Protein AF-A0AAV2S675-F1 (afdb_monomer)

Structure (mmCIF, N/CA/C/O backbone):
data_AF-A0AAV2S675-F1
#
_entry.id   AF-A0AAV2S675-F1
#
loop_
_atom_site.group_PDB
_atom_site.id
_atom_site.type_symbol
_atom_site.labe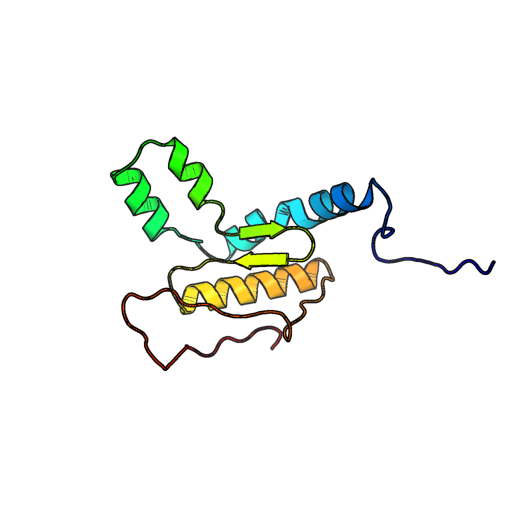l_atom_id
_atom_site.label_alt_id
_atom_site.label_comp_id
_atom_site.label_asym_id
_atom_site.label_entity_id
_atom_site.label_seq_id
_atom_site.pdbx_PDB_ins_code
_atom_site.Cartn_x
_atom_site.Cartn_y
_atom_site.Cartn_z
_atom_site.occupancy
_atom_site.B_iso_or_equiv
_atom_site.auth_seq_id
_atom_site.auth_comp_id
_atom_site.auth_asym_id
_atom_site.auth_atom_id
_atom_site.pdbx_PDB_model_num
ATOM 1 N N . SER A 1 1 ? 19.745 -17.294 -31.652 1.00 57.69 1 SER A N 1
ATOM 2 C CA . SER A 1 1 ? 19.146 -16.638 -30.473 1.00 57.69 1 SER A CA 1
ATOM 3 C C . SER A 1 1 ? 18.783 -15.219 -30.866 1.00 57.69 1 SER A C 1
ATOM 5 O O . SER A 1 1 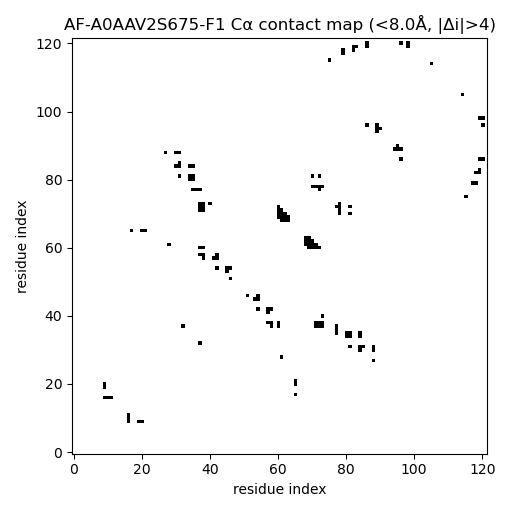? 19.661 -14.478 -31.284 1.00 57.69 1 SER A O 1
ATOM 7 N N . HIS A 1 2 ? 17.502 -14.852 -30.822 1.00 61.41 2 HIS A N 1
ATOM 8 C CA . HIS A 1 2 ? 17.095 -13.470 -31.078 1.00 61.41 2 HIS A CA 1
ATOM 9 C C . HIS A 1 2 ? 17.099 -12.697 -29.762 1.00 61.41 2 HIS A C 1
ATOM 11 O O . HIS A 1 2 ? 16.427 -13.087 -28.809 1.00 61.41 2 HIS A O 1
ATOM 17 N N . SER A 1 3 ? 17.889 -11.630 -29.704 1.00 81.69 3 SER A N 1
ATOM 18 C CA . SER A 1 3 ? 17.786 -10.630 -28.650 1.00 81.69 3 SER A CA 1
ATOM 19 C C . SER A 1 3 ? 16.507 -9.815 -28.848 1.00 81.69 3 SER A C 1
ATOM 21 O O . SER A 1 3 ? 16.110 -9.516 -29.972 1.00 81.69 3 SER A O 1
ATOM 23 N N . PHE A 1 4 ? 15.864 -9.453 -27.744 1.00 83.31 4 PHE A N 1
ATOM 24 C CA . PHE A 1 4 ? 14.785 -8.473 -27.709 1.00 83.31 4 PHE A CA 1
ATOM 25 C C . PHE A 1 4 ? 15.165 -7.378 -26.714 1.00 83.31 4 PHE A C 1
ATOM 27 O O . PHE A 1 4 ? 15.873 -7.637 -25.737 1.00 83.31 4 PHE A O 1
ATOM 34 N N . ASN A 1 5 ? 14.710 -6.153 -26.959 1.00 85.25 5 ASN A N 1
ATOM 35 C CA . ASN A 1 5 ? 14.956 -5.047 -26.042 1.00 85.25 5 ASN A CA 1
ATOM 36 C C . ASN A 1 5 ? 14.003 -5.148 -24.847 1.00 85.25 5 ASN A C 1
ATOM 38 O O . ASN A 1 5 ? 12.788 -5.237 -25.019 1.00 85.25 5 ASN A O 1
ATOM 42 N N . CYS A 1 6 ? 14.563 -5.112 -23.639 1.00 82.25 6 CYS A N 1
ATOM 43 C CA . CYS A 1 6 ? 13.814 -5.015 -22.393 1.00 82.25 6 CYS A CA 1
ATOM 44 C C . CYS A 1 6 ? 14.071 -3.630 -21.793 1.00 82.25 6 CYS A C 1
ATOM 46 O O . CYS A 1 6 ? 15.157 -3.372 -21.281 1.00 82.25 6 CYS A O 1
ATOM 48 N N . ASN A 1 7 ? 13.087 -2.737 -21.904 1.00 85.69 7 ASN A N 1
ATOM 49 C CA . ASN A 1 7 ? 13.213 -1.342 -21.467 1.00 85.69 7 ASN A CA 1
ATOM 50 C C . ASN A 1 7 ? 12.562 -1.080 -20.096 1.00 85.69 7 ASN A C 1
ATOM 52 O O . ASN A 1 7 ? 12.688 0.019 -19.565 1.00 85.69 7 ASN A O 1
ATOM 56 N N . ILE A 1 8 ? 11.817 -2.051 -19.554 1.00 85.19 8 ILE A N 1
ATOM 57 C CA . ILE A 1 8 ? 11.047 -1.925 -18.311 1.00 85.19 8 ILE A CA 1
ATOM 58 C C . ILE A 1 8 ? 11.192 -3.223 -17.517 1.00 85.19 8 ILE A C 1
ATOM 60 O O . ILE A 1 8 ? 10.974 -4.306 -18.058 1.00 85.19 8 ILE A O 1
ATOM 64 N N . GLY A 1 9 ? 11.501 -3.094 -16.228 1.00 85.25 9 GLY A N 1
ATOM 65 C CA . GLY A 1 9 ? 11.636 -4.216 -15.303 1.00 85.25 9 GLY A CA 1
ATOM 66 C C . GLY A 1 9 ? 13.073 -4.707 -15.133 1.00 85.25 9 GLY A C 1
ATOM 67 O O . GLY A 1 9 ? 14.010 -4.242 -15.779 1.00 85.25 9 GLY A O 1
ATOM 68 N N . VAL A 1 10 ? 13.230 -5.657 -14.216 1.00 87.00 10 VAL A N 1
ATOM 69 C CA . VAL A 1 10 ? 14.501 -6.311 -13.881 1.00 87.00 10 VAL A CA 1
ATOM 70 C C . VAL A 1 10 ? 14.483 -7.763 -14.370 1.00 87.00 10 VAL A C 1
ATOM 72 O O . VAL A 1 10 ? 13.418 -8.329 -14.622 1.00 87.00 10 VAL A O 1
ATOM 75 N N . ARG A 1 11 ? 15.652 -8.388 -14.548 1.00 86.19 11 ARG A N 1
ATOM 76 C CA . ARG A 1 11 ? 15.737 -9.763 -15.071 1.00 86.19 11 ARG A CA 1
ATOM 77 C C . ARG A 1 11 ? 15.255 -10.787 -14.041 1.00 86.19 11 ARG A C 1
ATOM 79 O O . ARG A 1 11 ? 15.835 -10.913 -12.966 1.00 86.19 11 ARG A O 1
ATOM 86 N N . GLN A 1 12 ? 14.238 -11.575 -14.375 1.00 83.50 12 GLN A N 1
ATOM 87 C CA . GLN A 1 12 ? 13.805 -12.671 -13.507 1.00 83.50 12 GLN A CA 1
ATOM 88 C C . GLN A 1 12 ? 14.906 -13.740 -13.396 1.00 83.50 12 GLN A C 1
ATOM 90 O O . GLN A 1 12 ? 15.472 -14.155 -14.406 1.00 83.50 12 GLN A O 1
ATOM 95 N N . GLY A 1 13 ? 15.205 -14.178 -12.171 1.00 84.94 13 GLY A N 1
ATOM 96 C CA . GLY A 1 13 ? 16.276 -15.144 -11.891 1.00 84.94 13 GLY A CA 1
ATOM 97 C C . GLY A 1 13 ? 17.674 -14.533 -11.757 1.00 84.94 13 GLY A C 1
ATOM 98 O O . GLY A 1 13 ? 18.624 -15.265 -11.503 1.00 84.94 13 GLY A O 1
ATOM 99 N N . ASP A 1 14 ? 17.810 -13.212 -11.901 1.00 87.94 14 ASP A N 1
ATOM 100 C CA . ASP A 1 14 ? 19.047 -12.498 -11.582 1.00 87.94 14 ASP A CA 1
ATOM 101 C C . ASP A 1 14 ? 19.115 -12.209 -10.073 1.00 87.94 14 ASP A C 1
ATOM 103 O O . ASP A 1 14 ? 18.145 -11.735 -9.475 1.00 87.94 14 ASP A O 1
ATOM 107 N N . ASN A 1 15 ? 20.271 -12.469 -9.462 1.00 90.38 15 ASN A N 1
ATOM 108 C CA . ASN A 1 15 ? 20.511 -12.270 -8.032 1.00 90.38 15 ASN A CA 1
ATOM 109 C C . ASN A 1 15 ? 20.401 -10.796 -7.605 1.00 90.38 15 ASN A C 1
ATOM 111 O O . ASN A 1 15 ? 20.157 -10.521 -6.432 1.00 90.38 15 ASN A O 1
ATOM 115 N N . LEU A 1 16 ? 20.569 -9.846 -8.533 1.00 89.81 16 LEU A N 1
ATOM 116 C CA . LEU A 1 16 ? 20.448 -8.413 -8.239 1.00 89.81 16 LEU A CA 1
ATOM 117 C C . LEU A 1 16 ? 19.010 -7.893 -8.314 1.00 89.81 16 LEU A C 1
ATOM 119 O O . LEU A 1 16 ? 18.699 -6.864 -7.713 1.00 89.81 16 LEU A O 1
ATOM 123 N N . SER A 1 17 ? 18.123 -8.593 -9.018 1.00 89.69 17 SER A N 1
ATOM 124 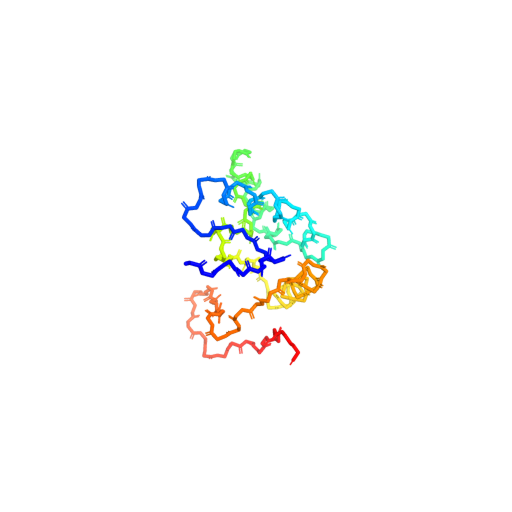C CA . SER A 1 17 ? 16.744 -8.148 -9.235 1.00 89.69 17 SER A CA 1
ATOM 125 C C . SER A 1 17 ? 15.952 -7.907 -7.945 1.00 89.69 17 SER A C 1
ATOM 127 O O . SER A 1 17 ? 15.290 -6.871 -7.873 1.00 89.69 17 SER A O 1
ATOM 129 N N . PRO A 1 18 ? 16.038 -8.765 -6.904 1.00 87.56 18 PRO A N 1
ATOM 130 C CA . PRO A 1 18 ? 15.374 -8.501 -5.629 1.00 87.56 18 PRO A CA 1
ATOM 131 C C . PRO A 1 18 ? 15.857 -7.208 -4.964 1.00 87.56 18 PRO A C 1
ATOM 133 O O . PRO A 1 18 ? 15.044 -6.423 -4.491 1.00 87.56 18 PRO A O 1
ATOM 136 N N . LEU A 1 19 ? 17.170 -6.947 -4.974 1.00 89.25 19 LEU A N 1
ATOM 137 C CA . LEU A 1 19 ? 17.738 -5.736 -4.378 1.00 89.25 19 LEU A CA 1
ATOM 138 C C . LEU A 1 19 ? 17.277 -4.477 -5.121 1.00 89.25 19 LEU A C 1
ATOM 140 O O . LEU A 1 19 ? 16.872 -3.504 -4.490 1.00 89.25 19 LEU A O 1
ATOM 144 N N . LEU A 1 20 ? 17.316 -4.501 -6.456 1.00 89.69 20 LEU A N 1
ATOM 145 C CA . LEU A 1 20 ? 16.869 -3.379 -7.284 1.00 89.69 20 LEU A CA 1
ATOM 146 C C . LEU A 1 20 ? 15.383 -3.080 -7.080 1.00 89.69 20 LEU A C 1
ATOM 148 O O . LEU A 1 20 ? 15.003 -1.915 -6.994 1.00 89.69 20 LEU A O 1
ATOM 152 N N . PHE A 1 21 ? 14.555 -4.118 -6.960 1.00 87.19 21 PHE A N 1
ATOM 153 C CA . PHE A 1 21 ? 13.139 -3.956 -6.652 1.00 87.19 21 PHE A CA 1
ATOM 154 C C . PHE A 1 21 ? 12.925 -3.347 -5.258 1.00 87.19 21 PHE A C 1
ATOM 156 O O . PHE A 1 21 ? 12.169 -2.388 -5.129 1.00 87.19 21 PHE A O 1
ATOM 163 N N . SER A 1 22 ? 13.648 -3.820 -4.236 1.00 88.31 22 SER A N 1
ATOM 164 C CA . SER A 1 22 ? 13.587 -3.244 -2.886 1.00 88.31 22 SER A CA 1
ATOM 165 C C . SER A 1 22 ? 13.996 -1.770 -2.854 1.00 88.31 22 SER A C 1
ATOM 167 O O . SER A 1 22 ? 13.353 -0.974 -2.178 1.00 88.31 22 SER A O 1
ATOM 169 N N . LEU A 1 23 ? 15.036 -1.385 -3.603 1.00 89.62 23 LEU A N 1
ATOM 170 C CA . LEU A 1 23 ? 15.448 0.018 -3.725 1.00 89.62 23 LEU A CA 1
ATOM 171 C C . LEU A 1 23 ? 14.387 0.869 -4.429 1.00 89.62 23 LEU A C 1
ATOM 173 O O . LEU A 1 23 ? 14.163 2.009 -4.031 1.00 89.62 23 LEU A O 1
ATOM 177 N N . PHE A 1 24 ? 13.732 0.313 -5.450 1.00 90.00 24 PHE A N 1
ATOM 178 C CA . PHE A 1 24 ? 12.687 0.996 -6.207 1.00 90.00 24 PHE A CA 1
ATOM 179 C C . PHE A 1 24 ? 11.461 1.334 -5.348 1.00 90.00 24 PHE A C 1
ATOM 181 O O . PHE A 1 24 ? 10.911 2.416 -5.497 1.00 90.00 24 PHE A O 1
ATOM 188 N N . ILE A 1 25 ? 11.057 0.443 -4.436 1.00 89.44 25 ILE A N 1
ATOM 189 C CA . ILE A 1 25 ? 9.881 0.638 -3.565 1.00 89.44 25 ILE A CA 1
ATOM 190 C C . ILE A 1 25 ? 10.213 1.251 -2.194 1.00 89.44 25 ILE A C 1
ATOM 192 O O . ILE A 1 25 ? 9.338 1.357 -1.336 1.00 89.44 25 ILE A O 1
ATOM 196 N N . ASN A 1 26 ? 11.473 1.612 -1.934 1.00 88.69 26 ASN A N 1
ATOM 197 C CA . ASN A 1 26 ? 11.948 1.973 -0.591 1.00 88.69 26 ASN A CA 1
ATOM 198 C C . ASN A 1 26 ? 11.252 3.217 0.002 1.00 88.69 26 ASN A C 1
ATOM 200 O O . ASN A 1 26 ? 11.172 3.377 1.218 1.00 88.69 26 ASN A O 1
ATOM 204 N N . ASP A 1 27 ? 10.724 4.103 -0.840 1.00 90.69 27 ASP A N 1
ATOM 205 C CA . ASP A 1 27 ? 9.998 5.302 -0.417 1.00 90.69 27 ASP A CA 1
ATOM 206 C C . ASP A 1 27 ? 8.487 5.072 -0.224 1.00 90.69 27 ASP A C 1
ATOM 208 O O . ASP A 1 27 ? 7.783 5.969 0.244 1.00 90.69 27 ASP A O 1
ATOM 212 N N . PHE A 1 28 ? 7.981 3.874 -0.536 1.00 89.38 28 PHE A N 1
ATOM 213 C CA . PHE A 1 28 ? 6.555 3.557 -0.538 1.00 89.38 28 PHE A CA 1
ATOM 214 C C . PHE A 1 28 ? 5.878 3.810 0.812 1.00 89.38 28 PHE A C 1
ATOM 216 O O . PHE A 1 28 ? 4.845 4.480 0.870 1.00 89.38 28 PHE A O 1
ATOM 223 N N . LYS A 1 29 ? 6.485 3.343 1.915 1.00 87.19 29 LYS A N 1
ATOM 224 C CA . LYS A 1 29 ? 5.965 3.578 3.277 1.00 87.19 29 LYS A CA 1
ATOM 225 C C . LYS A 1 29 ? 5.814 5.077 3.543 1.00 87.19 29 LYS A C 1
ATOM 227 O O . LYS A 1 29 ? 4.744 5.529 3.941 1.00 87.19 29 LYS A O 1
ATOM 232 N N . SER A 1 30 ? 6.871 5.846 3.288 1.00 88.50 30 SER A N 1
ATOM 233 C CA . SER A 1 30 ? 6.896 7.295 3.512 1.00 88.50 30 SER A CA 1
ATOM 234 C C . SER A 1 30 ? 5.890 8.031 2.630 1.00 88.50 30 SER A C 1
ATOM 236 O O . SER A 1 30 ? 5.254 8.980 3.083 1.00 88.50 30 SER A O 1
ATOM 238 N N . PHE A 1 31 ? 5.703 7.586 1.384 1.00 91.31 31 PHE A N 1
ATOM 239 C CA . PHE A 1 31 ? 4.697 8.150 0.493 1.00 91.31 31 PHE A CA 1
ATOM 240 C C . PHE A 1 31 ? 3.289 7.985 1.066 1.00 91.31 31 PHE A C 1
ATOM 242 O O . PHE A 1 31 ? 2.538 8.961 1.137 1.00 91.31 31 PHE A O 1
ATOM 249 N N . LEU A 1 32 ? 2.939 6.774 1.507 1.00 89.88 32 LEU A N 1
ATOM 250 C CA . LEU A 1 32 ? 1.612 6.528 2.052 1.00 89.88 32 LEU A CA 1
ATOM 251 C C . LEU A 1 32 ? 1.392 7.233 3.401 1.00 89.88 32 LEU A C 1
ATOM 253 O O . LEU A 1 32 ? 0.305 7.762 3.629 1.00 89.88 32 LEU A O 1
ATOM 257 N N . ALA A 1 33 ? 2.420 7.319 4.253 1.00 87.19 33 ALA A N 1
ATOM 258 C CA . ALA A 1 33 ? 2.361 8.010 5.547 1.00 87.19 33 ALA A CA 1
ATOM 259 C C . ALA A 1 33 ? 1.922 9.484 5.436 1.00 87.19 33 ALA A C 1
ATOM 261 O O . ALA A 1 33 ? 1.335 10.039 6.361 1.00 87.19 33 ALA A O 1
ATOM 262 N N . ASN A 1 34 ? 2.163 10.122 4.285 1.00 87.88 34 ASN A N 1
ATOM 263 C CA . ASN A 1 34 ? 1.724 11.495 4.017 1.00 87.88 34 ASN A CA 1
ATOM 264 C C . ASN A 1 34 ? 0.223 11.619 3.704 1.00 87.88 34 ASN A C 1
ATOM 266 O O . ASN A 1 34 ? -0.298 12.732 3.612 1.00 87.88 34 ASN A O 1
ATOM 270 N N . LYS A 1 35 ? -0.468 10.502 3.466 1.00 87.44 35 LYS A N 1
ATOM 271 C CA . LYS A 1 35 ? -1.861 10.459 2.999 1.00 87.44 35 LYS A CA 1
ATOM 272 C C . LYS A 1 35 ? -2.799 9.773 3.985 1.00 87.44 35 LYS A C 1
ATOM 274 O O . LYS A 1 35 ? -3.971 10.135 4.038 1.00 87.44 35 LYS A O 1
ATOM 279 N N . TYR A 1 36 ? -2.298 8.822 4.771 1.00 85.62 36 TYR A N 1
ATOM 280 C CA . TYR A 1 36 ? -3.079 8.131 5.790 1.00 85.62 36 TYR A CA 1
ATOM 281 C C . TYR A 1 36 ? -2.244 7.857 7.046 1.00 85.62 36 TYR A C 1
ATOM 283 O O . TYR A 1 36 ? -1.021 7.755 6.990 1.00 85.62 36 TYR A O 1
ATOM 291 N N . LYS A 1 37 ? -2.919 7.762 8.195 1.00 81.12 37 LYS A N 1
ATOM 292 C CA . 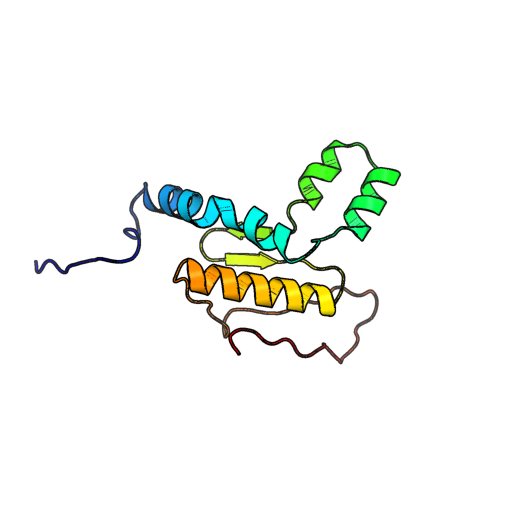LYS A 1 37 ? -2.278 7.746 9.520 1.00 81.12 37 LYS A CA 1
ATOM 293 C C . LYS A 1 37 ? -1.829 6.362 9.999 1.00 81.12 37 LYS A C 1
ATOM 295 O O . LYS A 1 37 ? -1.246 6.262 11.075 1.00 81.12 37 LYS A O 1
ATOM 300 N N . GLY A 1 38 ? -2.055 5.308 9.216 1.00 84.06 38 GLY A N 1
ATOM 301 C CA . GLY A 1 38 ? -1.700 3.950 9.616 1.00 84.06 38 GLY A CA 1
ATOM 302 C C . GLY A 1 38 ? -2.579 3.426 10.748 1.00 84.06 38 GLY A C 1
ATOM 303 O O . GLY A 1 38 ? -3.802 3.514 10.691 1.00 84.06 38 GLY A O 1
ATOM 304 N N . LEU A 1 39 ? -1.925 2.857 11.761 1.00 85.50 39 LEU A N 1
ATOM 305 C CA . LEU A 1 39 ? -2.542 2.241 12.937 1.00 85.50 39 LEU A CA 1
ATOM 306 C C . LEU A 1 39 ? -2.364 3.132 14.174 1.00 85.50 39 LEU A C 1
ATOM 308 O O . LEU A 1 39 ? -1.739 2.727 15.158 1.00 85.50 39 LEU A O 1
ATOM 312 N N . SER A 1 40 ? -2.794 4.392 14.090 1.00 82.38 40 SER A N 1
ATOM 313 C CA . SER A 1 40 ? -2.487 5.397 15.113 1.00 82.38 40 SER A CA 1
ATOM 314 C C . SER A 1 40 ? -3.119 5.102 16.475 1.00 82.38 40 SER A C 1
ATOM 316 O O . SER A 1 40 ? -2.469 5.335 17.501 1.00 82.38 40 SER A O 1
ATOM 318 N N . ASP A 1 41 ? -4.337 4.561 16.510 1.00 83.12 41 ASP A N 1
ATOM 319 C CA . ASP A 1 41 ? -5.027 4.240 17.760 1.00 83.12 41 ASP A CA 1
ATOM 320 C C . ASP A 1 41 ? -4.364 3.039 18.445 1.00 83.12 41 ASP A C 1
ATOM 322 O O . ASP A 1 41 ? -4.054 3.094 19.637 1.00 83.12 41 ASP A O 1
ATOM 326 N N . ILE A 1 42 ? -4.060 1.978 17.693 1.00 81.06 42 ILE A N 1
ATOM 327 C CA . ILE A 1 42 ? -3.335 0.796 18.176 1.00 81.06 42 ILE A CA 1
ATOM 328 C C . ILE A 1 42 ? -1.933 1.186 18.639 1.00 81.06 42 ILE A C 1
ATOM 330 O O . ILE A 1 42 ? -1.513 0.751 19.711 1.00 81.06 42 ILE A O 1
ATOM 334 N N . THR A 1 43 ? -1.233 2.034 17.878 1.00 78.69 43 THR A N 1
ATOM 335 C CA . THR A 1 43 ? 0.079 2.564 18.280 1.00 78.69 43 THR A CA 1
ATOM 336 C C . THR A 1 43 ? -0.039 3.244 19.635 1.00 78.69 43 THR A C 1
ATOM 338 O O . THR A 1 43 ? 0.660 2.868 20.572 1.00 78.69 43 THR A O 1
ATOM 341 N N . SER A 1 44 ? -0.986 4.173 19.779 1.00 80.12 44 SER A N 1
ATOM 342 C CA . SER A 1 44 ? -1.213 4.923 21.019 1.00 80.12 44 SER A CA 1
ATOM 343 C C . SER A 1 44 ? -1.570 4.017 22.203 1.00 80.12 44 SER A C 1
ATOM 345 O O . SER A 1 44 ? -1.083 4.224 23.314 1.00 80.12 44 SER A O 1
ATOM 347 N N . LEU A 1 45 ? -2.391 2.985 21.984 1.00 80.31 45 LEU A N 1
ATOM 348 C CA . LEU A 1 45 ? -2.733 2.002 23.013 1.00 80.31 45 LEU A CA 1
ATOM 349 C C . LEU A 1 45 ? -1.515 1.192 23.459 1.00 80.31 45 LEU A C 1
ATOM 351 O O . LEU A 1 45 ? -1.360 0.952 24.656 1.00 80.31 45 LEU A O 1
ATOM 355 N N . LEU A 1 46 ? -0.653 0.782 22.530 1.00 78.12 46 LEU A N 1
ATOM 356 C CA . LEU A 1 46 ? 0.530 -0.009 22.857 1.00 78.12 46 LEU A CA 1
ATOM 357 C C . LEU A 1 46 ? 1.595 0.830 23.573 1.00 78.12 46 LEU A C 1
ATOM 359 O O . LEU A 1 46 ? 2.122 0.353 24.575 1.00 78.12 46 LEU A O 1
ATOM 363 N N . ARG A 1 47 ? 1.795 2.101 23.187 1.00 76.12 47 ARG A N 1
ATOM 364 C CA . ARG A 1 47 ? 2.672 3.046 23.916 1.00 76.12 47 ARG A CA 1
ATOM 365 C C . ARG A 1 47 ? 2.334 3.165 25.399 1.00 76.12 47 ARG A C 1
ATOM 367 O O . ARG A 1 47 ? 3.215 3.301 26.237 1.00 76.12 47 ARG A O 1
ATOM 374 N N . ASN A 1 48 ? 1.044 3.129 25.721 1.00 76.00 48 ASN A N 1
ATOM 375 C CA . ASN A 1 48 ? 0.574 3.289 27.094 1.00 76.00 48 ASN A CA 1
ATOM 376 C C . ASN A 1 48 ? 0.677 2.001 27.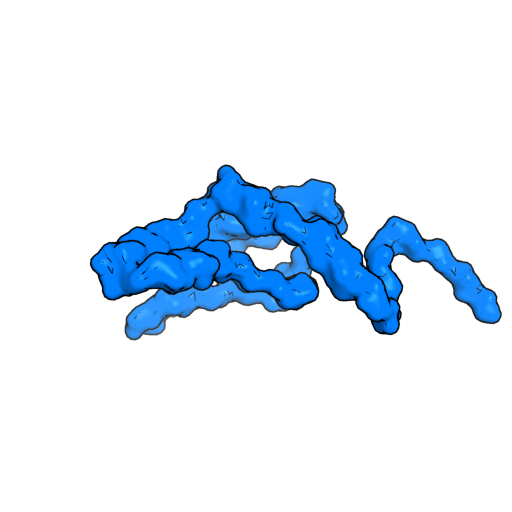932 1.00 76.00 48 ASN A C 1
ATOM 378 O O . ASN A 1 48 ? 0.519 2.075 29.147 1.00 76.00 48 ASN A O 1
ATOM 382 N N . ASN A 1 49 ? 0.878 0.8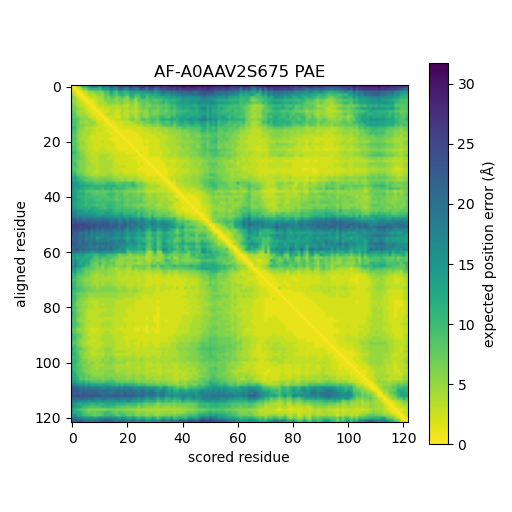32 27.309 1.00 73.12 49 ASN A N 1
ATOM 383 C CA . ASN A 1 49 ? 0.761 -0.471 27.978 1.00 73.12 49 ASN A CA 1
ATOM 384 C C . ASN A 1 49 ? 1.989 -1.389 27.822 1.00 73.12 49 ASN A C 1
ATOM 386 O O . ASN A 1 49 ? 2.048 -2.409 28.506 1.00 73.12 49 ASN A O 1
ATOM 390 N N . PHE A 1 50 ? 2.943 -1.070 26.941 1.00 70.25 50 PHE A N 1
ATOM 391 C CA . PHE A 1 50 ? 4.096 -1.918 26.622 1.00 70.25 50 PHE A CA 1
ATOM 392 C C . PHE A 1 50 ? 5.381 -1.100 26.439 1.00 70.25 50 PHE A C 1
ATOM 394 O O . PHE A 1 50 ? 5.332 0.093 26.146 1.00 70.25 50 PHE A O 1
ATOM 401 N N . ASP A 1 51 ? 6.531 -1.760 26.592 1.00 67.50 51 ASP A N 1
ATOM 402 C CA . ASP A 1 51 ? 7.850 -1.157 26.386 1.00 67.50 51 ASP A CA 1
ATOM 403 C C . ASP A 1 51 ? 8.070 -0.730 24.920 1.00 67.50 51 ASP A C 1
ATOM 405 O O . ASP A 1 51 ? 7.568 -1.357 23.982 1.00 67.50 51 ASP A O 1
ATOM 409 N N . MET A 1 52 ? 8.870 0.330 24.729 1.00 64.81 52 MET A N 1
ATOM 410 C CA . MET A 1 52 ? 9.105 1.031 23.451 1.00 64.81 52 MET A CA 1
ATOM 411 C C . MET A 1 52 ? 9.470 0.138 22.253 1.00 64.81 52 MET A C 1
ATOM 413 O O . MET A 1 52 ? 9.264 0.543 21.111 1.00 64.81 52 MET A O 1
ATOM 417 N N . GLU A 1 53 ? 10.010 -1.063 22.472 1.00 63.50 53 GLU A N 1
ATOM 418 C CA . GLU A 1 53 ? 10.422 -1.966 21.390 1.00 63.50 53 GLU A CA 1
ATOM 419 C C . GLU A 1 53 ? 9.244 -2.343 20.473 1.00 63.50 53 GLU A C 1
ATOM 421 O O . GLU A 1 53 ? 9.410 -2.438 19.255 1.00 63.50 53 GLU A O 1
ATOM 426 N N . LEU A 1 54 ? 8.028 -2.448 21.028 1.00 63.25 54 LEU A N 1
ATOM 427 C CA . LEU A 1 54 ? 6.826 -2.804 20.272 1.00 63.25 54 LEU A CA 1
ATOM 428 C C . LEU A 1 54 ? 6.368 -1.695 19.309 1.00 63.25 54 LEU A C 1
ATOM 430 O O . LEU A 1 54 ? 5.749 -1.995 18.290 1.00 63.25 54 LEU A O 1
ATOM 434 N N . GLU A 1 55 ? 6.703 -0.429 19.582 1.00 59.47 55 GLU A N 1
ATOM 435 C CA . GLU A 1 55 ? 6.313 0.705 18.732 1.00 59.47 55 GLU A CA 1
ATOM 436 C C . GLU A 1 55 ? 6.856 0.568 17.306 1.00 59.47 55 GLU A C 1
ATOM 438 O O . GLU A 1 55 ? 6.138 0.814 16.336 1.00 59.47 55 GLU A O 1
ATOM 443 N N . SER A 1 56 ? 8.101 0.101 17.180 1.00 60.56 56 SER A N 1
ATOM 444 C CA . SER A 1 56 ? 8.768 -0.079 15.888 1.00 60.56 56 SER A CA 1
ATOM 445 C C . SER A 1 56 ? 8.069 -1.110 14.988 1.00 60.56 56 SER A C 1
ATOM 447 O O . SER A 1 56 ? 8.068 -0.964 13.764 1.00 60.56 56 SER A O 1
ATOM 449 N N . TYR A 1 57 ? 7.398 -2.105 15.581 1.00 60.38 57 TYR A N 1
ATOM 450 C CA . TYR A 1 57 ? 6.655 -3.141 14.859 1.00 60.38 57 TYR A CA 1
ATOM 451 C C . TYR A 1 57 ? 5.255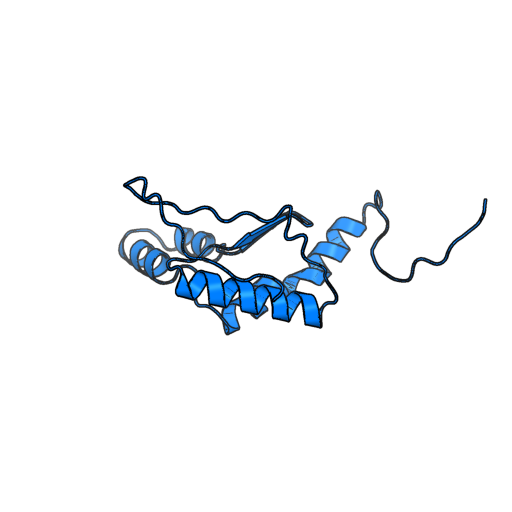 -2.694 14.407 1.00 60.38 57 TYR A C 1
ATOM 453 O O . TYR A 1 57 ? 4.690 -3.313 13.510 1.00 60.38 57 TYR A O 1
ATOM 461 N N . ILE A 1 58 ? 4.672 -1.635 14.982 1.00 59.94 58 ILE A N 1
ATOM 462 C CA . ILE A 1 58 ? 3.329 -1.146 14.597 1.00 59.94 58 ILE A CA 1
ATOM 463 C C . ILE A 1 58 ? 3.413 -0.162 13.428 1.00 59.94 58 ILE A C 1
ATOM 465 O O . ILE A 1 58 ? 2.497 -0.073 12.610 1.00 59.94 58 ILE A O 1
ATOM 469 N N . GLU A 1 59 ? 4.555 0.510 13.270 1.00 57.62 59 GLU A N 1
ATOM 470 C CA . GLU A 1 59 ? 4.840 1.269 12.053 1.00 57.62 59 GLU A CA 1
ATOM 471 C C . GLU A 1 59 ? 4.897 0.388 10.783 1.00 57.62 59 GLU A C 1
ATOM 473 O O . GLU A 1 59 ? 4.934 0.919 9.669 1.00 57.62 59 GLU A O 1
ATOM 478 N N . LEU A 1 60 ? 4.882 -0.945 10.925 1.00 62.06 60 LEU A N 1
ATOM 479 C CA . LEU A 1 60 ? 4.744 -1.940 9.853 1.00 62.06 60 LEU A CA 1
ATOM 480 C C . LEU A 1 60 ? 3.276 -2.126 9.407 1.00 62.06 60 LEU A C 1
ATOM 482 O O . LEU A 1 60 ? 2.814 -3.233 9.138 1.00 62.06 60 LEU A O 1
ATOM 486 N N . TYR A 1 61 ? 2.512 -1.044 9.272 1.00 66.31 61 TYR A N 1
ATOM 487 C CA . TYR A 1 61 ? 1.181 -1.118 8.653 1.00 66.31 61 TYR A CA 1
ATOM 488 C C . TYR A 1 61 ? 1.247 -1.398 7.137 1.00 66.31 61 TYR A C 1
ATOM 490 O O . TYR A 1 61 ? 0.220 -1.644 6.502 1.00 66.31 61 TYR A O 1
ATOM 498 N N . VAL A 1 62 ? 2.457 -1.354 6.565 1.00 67.94 62 VAL A N 1
ATOM 499 C CA . VAL A 1 62 ? 2.783 -1.837 5.226 1.00 67.94 62 VAL A CA 1
ATOM 500 C C . VAL A 1 62 ? 3.751 -3.012 5.342 1.00 67.94 62 VAL A C 1
ATOM 502 O O . VAL A 1 62 ? 4.875 -2.835 5.811 1.00 67.94 62 VAL A O 1
ATOM 505 N N . LEU A 1 63 ? 3.348 -4.188 4.861 1.00 71.94 63 LEU A N 1
ATOM 506 C CA . LEU A 1 63 ? 4.251 -5.329 4.682 1.00 71.94 63 LEU A CA 1
ATOM 507 C C . LEU A 1 63 ? 4.550 -5.482 3.195 1.00 71.94 63 LEU A C 1
ATOM 509 O O . LEU A 1 63 ? 3.621 -5.674 2.413 1.00 71.94 63 LEU A O 1
ATOM 513 N N . LEU A 1 64 ? 5.826 -5.397 2.819 1.00 76.06 64 LEU A N 1
ATOM 514 C CA . LEU A 1 64 ? 6.292 -5.560 1.443 1.00 76.06 64 LEU A CA 1
ATOM 515 C C . LEU A 1 64 ? 7.020 -6.894 1.316 1.00 76.06 64 LEU A C 1
ATOM 517 O O . LEU A 1 64 ? 8.058 -7.099 1.945 1.00 76.06 64 LEU A O 1
ATOM 521 N N . PHE A 1 65 ? 6.490 -7.790 0.491 1.00 77.00 65 PHE A N 1
ATOM 522 C CA . PHE A 1 65 ? 7.156 -9.024 0.106 1.00 77.00 65 PHE A CA 1
ATOM 523 C C . PHE A 1 65 ? 7.139 -9.151 -1.415 1.00 77.00 65 PHE A C 1
ATOM 525 O O . PHE A 1 65 ? 6.191 -9.669 -1.996 1.00 77.00 65 PHE A O 1
ATOM 532 N N . ALA A 1 66 ? 8.199 -8.659 -2.063 1.00 78.62 66 ALA A N 1
ATOM 533 C CA . ALA A 1 66 ? 8.232 -8.520 -3.518 1.00 78.62 66 ALA A CA 1
ATOM 534 C C . ALA A 1 66 ? 6.963 -7.796 -4.031 1.00 78.62 66 ALA A C 1
ATOM 536 O O . ALA A 1 66 ? 6.667 -6.689 -3.582 1.00 78.62 66 ALA A O 1
ATOM 537 N N . ASP A 1 67 ? 6.218 -8.395 -4.958 1.00 79.94 67 ASP A N 1
ATOM 538 C CA . ASP A 1 67 ? 4.974 -7.844 -5.499 1.00 79.94 67 ASP A CA 1
ATOM 539 C C . ASP A 1 67 ? 3.767 -7.954 -4.551 1.00 79.94 67 ASP A C 1
ATOM 541 O O . ASP A 1 67 ? 2.773 -7.252 -4.755 1.00 79.94 67 ASP A O 1
ATOM 545 N N . ASP A 1 68 ? 3.851 -8.762 -3.491 1.00 86.50 68 ASP A N 1
ATOM 546 C CA . ASP A 1 68 ? 2.803 -8.866 -2.481 1.00 86.50 68 ASP A CA 1
ATOM 547 C C . ASP A 1 68 ? 2.929 -7.739 -1.448 1.00 86.50 68 ASP A C 1
ATOM 549 O O . ASP A 1 68 ? 3.967 -7.532 -0.817 1.00 86.50 68 ASP A O 1
ATOM 553 N N . THR A 1 69 ? 1.839 -6.994 -1.260 1.00 88.12 69 THR A N 1
ATOM 554 C CA . THR A 1 69 ? 1.767 -5.875 -0.313 1.00 88.12 69 THR A CA 1
ATOM 555 C C . THR A 1 69 ? 0.538 -6.001 0.578 1.00 88.12 69 THR A C 1
ATOM 557 O O . THR A 1 69 ? -0.579 -6.172 0.086 1.00 88.12 69 THR A O 1
ATOM 560 N N . VAL A 1 70 ? 0.727 -5.866 1.892 1.00 90.00 70 VAL A N 1
ATOM 561 C CA . VAL A 1 70 ? -0.366 -5.765 2.873 1.00 90.00 70 VAL A CA 1
ATOM 562 C C . VAL A 1 70 ? -0.443 -4.335 3.385 1.00 90.00 70 VAL A C 1
ATOM 564 O O . VAL A 1 70 ? 0.574 -3.788 3.797 1.00 90.00 70 VAL A O 1
ATOM 567 N N . ILE A 1 71 ? -1.644 -3.754 3.377 1.00 90.38 71 ILE A N 1
ATOM 568 C CA . ILE A 1 71 ? -1.945 -2.419 3.910 1.00 90.38 71 ILE A CA 1
ATOM 569 C C . ILE A 1 71 ? -2.990 -2.572 5.015 1.00 90.38 71 ILE A C 1
ATOM 571 O O . ILE A 1 71 ? -4.045 -3.172 4.792 1.00 90.38 71 ILE A O 1
ATOM 575 N N . LEU A 1 72 ? -2.697 -2.041 6.201 1.00 91.25 72 LEU A N 1
ATOM 576 C CA . LEU A 1 72 ? -3.573 -2.098 7.371 1.00 91.25 72 LEU A CA 1
ATOM 577 C C . LEU A 1 72 ? -4.148 -0.714 7.694 1.00 91.25 72 LEU A C 1
ATOM 579 O O . LEU A 1 72 ? -3.454 0.292 7.597 1.00 91.25 72 LEU A O 1
ATOM 583 N N . ALA A 1 73 ? -5.413 -0.678 8.109 1.00 90.56 73 ALA A N 1
ATOM 584 C CA . ALA A 1 73 ? -6.108 0.533 8.536 1.00 90.56 73 ALA A CA 1
ATOM 585 C C . ALA A 1 73 ? -7.133 0.203 9.631 1.00 90.56 73 ALA A C 1
ATOM 587 O O . ALA A 1 73 ? -7.665 -0.911 9.679 1.00 90.56 73 ALA A O 1
ATOM 588 N N . GLU A 1 74 ? -7.419 1.173 10.498 1.00 89.50 74 GLU A N 1
ATOM 589 C CA . GLU A 1 74 ? -8.289 0.993 11.672 1.00 89.50 74 GLU A CA 1
ATOM 590 C C . GLU A 1 74 ? -9.767 1.211 11.334 1.00 89.50 74 GLU A C 1
ATOM 592 O O . GLU A 1 74 ? -10.662 0.667 11.987 1.00 89.50 74 GLU A O 1
ATOM 597 N N . SER A 1 75 ? -10.035 1.946 10.255 1.00 89.56 75 SER A N 1
ATOM 598 C CA . SER A 1 75 ? -11.379 2.240 9.773 1.00 89.56 75 SER A CA 1
ATOM 599 C C . SER A 1 75 ? -11.526 2.040 8.263 1.00 89.56 75 SER A C 1
ATOM 601 O O . SER A 1 75 ? -10.563 2.039 7.499 1.00 89.56 75 SER A O 1
ATOM 603 N N . ALA A 1 76 ? -12.774 1.898 7.807 1.00 91.31 76 ALA A N 1
ATOM 604 C CA . ALA A 1 76 ? -13.082 1.826 6.379 1.00 91.31 76 ALA A CA 1
ATOM 605 C C . ALA A 1 76 ? -12.677 3.110 5.634 1.00 91.31 76 ALA A C 1
ATOM 607 O O . ALA A 1 76 ? -12.172 3.050 4.519 1.00 91.31 76 ALA A O 1
ATOM 608 N N . ASN A 1 77 ? -12.855 4.271 6.266 1.00 92.00 77 ASN A N 1
ATOM 609 C CA . ASN A 1 77 ? -12.488 5.550 5.665 1.00 92.00 77 ASN A CA 1
ATOM 610 C C . ASN A 1 77 ? -10.971 5.650 5.467 1.00 92.00 77 ASN A C 1
ATOM 612 O O . ASN A 1 77 ? -10.514 6.055 4.403 1.00 92.00 77 ASN A O 1
ATOM 616 N N . GLU A 1 78 ? -10.187 5.232 6.460 1.00 91.88 78 GLU A N 1
ATOM 617 C CA . GLU A 1 78 ? -8.727 5.213 6.344 1.00 91.88 78 GLU A CA 1
ATOM 618 C C . GLU A 1 78 ? -8.232 4.173 5.351 1.00 91.88 78 GLU A C 1
ATOM 620 O O . GLU A 1 78 ? -7.278 4.448 4.630 1.00 91.88 78 GLU A O 1
ATOM 625 N N . LEU A 1 79 ? -8.892 3.012 5.260 1.00 93.31 79 LEU A N 1
ATOM 626 C CA . LEU A 1 79 ? -8.550 2.032 4.237 1.00 93.31 79 LEU A CA 1
ATOM 627 C C . LEU A 1 79 ? -8.758 2.616 2.836 1.00 93.31 79 LEU A C 1
ATOM 629 O O . LEU A 1 79 ? -7.889 2.443 1.990 1.00 93.31 79 LEU A O 1
ATOM 633 N N . GLN A 1 80 ? -9.851 3.346 2.589 1.00 94.88 80 GLN A N 1
ATOM 634 C CA . GLN A 1 80 ? -10.049 4.003 1.294 1.00 94.88 80 GLN A CA 1
ATOM 635 C C . GLN A 1 80 ? -8.954 5.046 1.016 1.00 94.88 80 GLN A C 1
ATOM 637 O O . GLN A 1 80 ? -8.373 5.020 -0.062 1.00 94.88 80 GLN A O 1
ATOM 642 N N . LEU A 1 81 ? -8.584 5.878 2.000 1.00 93.50 81 LEU A N 1
ATOM 643 C CA . LEU A 1 81 ? -7.462 6.820 1.856 1.00 93.50 81 LEU A CA 1
ATOM 644 C C . LEU A 1 81 ? -6.136 6.110 1.539 1.00 93.50 81 LEU A C 1
ATOM 646 O O . LEU A 1 81 ? -5.349 6.595 0.726 1.00 93.50 81 LEU A O 1
ATOM 650 N N . ALA A 1 82 ? -5.885 4.959 2.164 1.00 92.94 82 ALA A N 1
ATOM 651 C CA . ALA A 1 82 ? -4.694 4.162 1.905 1.00 92.94 82 ALA A CA 1
ATOM 652 C C . ALA A 1 82 ? -4.705 3.547 0.492 1.00 92.94 82 ALA A C 1
ATOM 654 O O . ALA A 1 82 ? -3.662 3.510 -0.162 1.00 92.94 82 ALA A O 1
ATOM 655 N N . LEU A 1 83 ? -5.870 3.112 -0.008 1.00 94.00 83 LEU A N 1
ATOM 656 C CA . LEU A 1 83 ? -6.038 2.622 -1.383 1.00 94.00 83 LEU A CA 1
ATOM 657 C C . LEU A 1 83 ? -5.857 3.739 -2.421 1.00 94.00 83 LEU A C 1
ATOM 659 O O . LEU A 1 83 ? -5.196 3.518 -3.437 1.00 94.00 83 LEU A O 1
ATOM 663 N N . ASP A 1 84 ? -6.374 4.938 -2.154 1.00 94.25 84 ASP A N 1
ATOM 664 C CA . ASP A 1 84 ? -6.194 6.107 -3.022 1.00 94.25 84 ASP A CA 1
ATOM 665 C C . ASP A 1 84 ? -4.706 6.501 -3.092 1.00 94.25 84 ASP A C 1
ATOM 667 O O . ASP A 1 84 ? -4.153 6.745 -4.166 1.00 94.25 84 ASP A O 1
ATOM 671 N N . ALA A 1 85 ? -4.014 6.476 -1.949 1.00 93.06 85 ALA A N 1
ATOM 672 C CA . ALA A 1 85 ? -2.578 6.729 -1.876 1.00 93.06 85 ALA A CA 1
ATOM 673 C C . ALA A 1 85 ? -1.750 5.647 -2.597 1.00 93.06 85 ALA A C 1
ATOM 675 O O . ALA A 1 85 ? -0.792 5.974 -3.300 1.00 93.06 85 ALA A O 1
ATOM 676 N N . LEU A 1 86 ? -2.133 4.370 -2.475 1.00 92.69 86 LEU A N 1
ATOM 677 C CA . LEU A 1 86 ? -1.538 3.267 -3.235 1.00 92.69 86 LEU A CA 1
ATOM 678 C C . LEU A 1 86 ? -1.696 3.500 -4.744 1.00 92.69 86 LEU A C 1
ATOM 680 O O . LEU A 1 86 ? -0.733 3.351 -5.497 1.00 92.69 86 LEU A O 1
ATOM 684 N N . GLN A 1 87 ? -2.889 3.896 -5.189 1.00 93.25 87 GLN A N 1
ATOM 685 C CA . GLN A 1 87 ? -3.155 4.184 -6.595 1.00 93.25 87 GLN A CA 1
ATOM 686 C C . GLN A 1 87 ? -2.291 5.344 -7.106 1.00 93.25 87 GLN A C 1
ATOM 688 O O . GLN A 1 87 ? -1.682 5.239 -8.176 1.00 93.25 87 GLN A O 1
ATOM 693 N N . ASP A 1 88 ? -2.206 6.434 -6.342 1.00 93.94 88 ASP A N 1
ATOM 694 C CA . ASP A 1 88 ? -1.362 7.582 -6.665 1.00 93.94 88 ASP A CA 1
ATOM 695 C C . ASP A 1 88 ? 0.113 7.180 -6.788 1.00 93.94 88 ASP A C 1
ATOM 697 O O . ASP A 1 88 ? 0.764 7.543 -7.774 1.00 93.94 88 ASP A O 1
ATOM 701 N N . TYR A 1 89 ? 0.623 6.386 -5.840 1.00 93.25 89 TYR A N 1
ATOM 702 C CA . TYR A 1 89 ? 1.990 5.871 -5.874 1.00 93.25 89 TYR A CA 1
ATOM 703 C C . TYR A 1 89 ? 2.230 5.031 -7.129 1.00 93.25 89 TYR A C 1
ATOM 705 O O . TYR A 1 89 ? 3.147 5.308 -7.903 1.00 93.25 89 TYR A O 1
ATOM 713 N N . CYS A 1 90 ? 1.363 4.050 -7.395 1.00 92.44 90 CYS A N 1
ATOM 714 C CA . CYS A 1 90 ? 1.484 3.201 -8.573 1.00 92.44 90 CYS A CA 1
ATOM 715 C C . CYS A 1 90 ? 1.426 4.010 -9.877 1.00 92.44 90 CYS A C 1
ATOM 717 O O . CYS A 1 90 ? 2.171 3.721 -10.813 1.00 92.44 90 CYS A O 1
ATOM 719 N N . ARG A 1 91 ? 0.613 5.072 -9.944 1.00 93.38 91 ARG A N 1
ATOM 720 C CA . ARG A 1 91 ? 0.542 5.964 -11.112 1.00 93.38 91 ARG A CA 1
ATOM 721 C C . ARG A 1 91 ? 1.837 6.749 -11.338 1.00 93.38 91 ARG A C 1
ATOM 723 O O . ARG A 1 91 ? 2.247 6.908 -12.495 1.00 93.38 91 ARG A O 1
ATOM 730 N N . ILE A 1 92 ? 2.456 7.250 -10.267 1.00 93.81 92 ILE A N 1
ATOM 731 C CA . ILE A 1 92 ? 3.728 7.990 -10.314 1.00 93.81 92 ILE A CA 1
ATOM 732 C C . ILE A 1 92 ? 4.854 7.054 -10.758 1.00 93.81 92 ILE A C 1
ATOM 734 O O . ILE A 1 92 ? 5.550 7.344 -11.730 1.00 93.81 92 ILE A O 1
ATOM 738 N N . TRP A 1 93 ? 4.949 5.892 -10.114 1.00 91.50 93 TRP A N 1
ATOM 739 C CA . TRP A 1 93 ? 6.009 4.906 -10.325 1.00 91.50 93 TRP A CA 1
ATOM 740 C C . TRP A 1 93 ? 5.741 3.930 -11.480 1.00 91.50 93 TRP A C 1
ATOM 742 O O . TRP A 1 93 ? 6.525 3.019 -11.720 1.00 91.50 93 TRP A O 1
ATOM 752 N N . LYS A 1 94 ? 4.652 4.129 -12.236 1.00 92.31 94 LYS A N 1
ATOM 753 C CA . LYS A 1 94 ? 4.247 3.293 -13.385 1.00 92.31 94 LYS A CA 1
ATOM 754 C C . LYS A 1 94 ? 4.085 1.805 -13.043 1.00 92.31 94 LYS A C 1
ATOM 756 O O . LYS A 1 94 ? 4.301 0.938 -13.888 1.00 92.31 94 LYS A O 1
ATOM 761 N N . LEU A 1 95 ? 3.652 1.519 -11.820 1.00 90.81 95 LEU A N 1
ATOM 762 C CA . LEU A 1 95 ? 3.275 0.185 -11.367 1.00 90.81 95 LEU A CA 1
ATOM 763 C C . LEU A 1 95 ? 1.812 -0.103 -11.716 1.00 90.81 95 LEU A C 1
ATOM 765 O O . LEU A 1 95 ? 0.969 0.795 -11.745 1.00 90.81 95 LEU A O 1
ATOM 769 N N . LYS A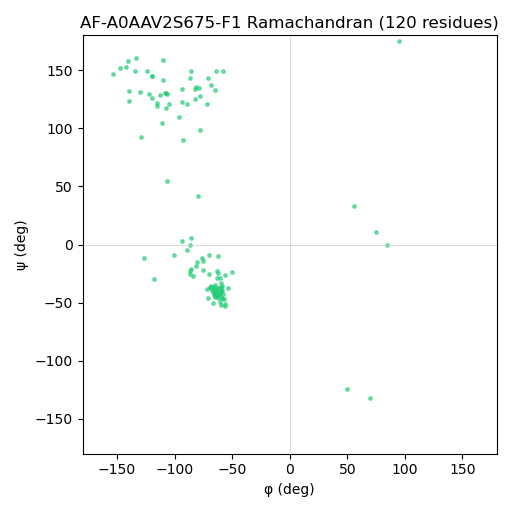 1 96 ? 1.496 -1.378 -11.955 1.00 91.00 96 LYS A N 1
ATOM 770 C CA . LYS A 1 96 ? 0.132 -1.839 -12.227 1.00 91.00 96 LYS A CA 1
ATOM 771 C C . LYS A 1 96 ? -0.338 -2.761 -11.110 1.00 91.00 96 LYS A C 1
ATOM 773 O O . LYS A 1 96 ? 0.255 -3.811 -10.888 1.00 91.00 96 LYS A O 1
ATOM 778 N N . ILE A 1 97 ? -1.441 -2.392 -10.467 1.00 90.62 97 ILE A N 1
ATOM 779 C CA . ILE A 1 97 ? -2.074 -3.201 -9.423 1.00 90.62 97 ILE A CA 1
ATOM 780 C C . ILE A 1 97 ? -2.932 -4.293 -10.070 1.00 90.62 97 ILE A C 1
ATOM 782 O O . ILE A 1 97 ? -3.687 -4.026 -11.010 1.00 90.62 97 ILE A O 1
ATOM 786 N N . ASN A 1 98 ? -2.842 -5.520 -9.555 1.00 91.31 98 ASN A N 1
ATOM 787 C CA . ASN A 1 98 ? -3.699 -6.630 -9.960 1.00 91.31 98 ASN A CA 1
ATOM 788 C C . ASN A 1 98 ? -4.935 -6.721 -9.048 1.00 91.31 98 ASN A C 1
ATOM 790 O O . ASN A 1 98 ? -4.920 -7.425 -8.041 1.00 91.31 98 ASN A O 1
ATOM 794 N N . VAL A 1 99 ? -6.007 -6.022 -9.430 1.00 90.94 99 VAL A N 1
ATOM 795 C CA . VAL A 1 99 ? -7.257 -5.939 -8.649 1.00 90.94 99 VAL A CA 1
ATOM 796 C C . VAL A 1 99 ? -7.884 -7.315 -8.408 1.00 90.94 99 VAL A C 1
ATOM 798 O O . VAL A 1 99 ? -8.399 -7.569 -7.322 1.00 90.94 99 VAL A O 1
ATOM 801 N N . ASP A 1 100 ? -7.788 -8.234 -9.372 1.00 91.38 100 ASP A N 1
ATOM 802 C CA . ASP A 1 100 ? -8.375 -9.575 -9.255 1.00 91.38 100 ASP A CA 1
ATOM 803 C C . ASP A 1 100 ? -7.720 -10.398 -8.138 1.00 91.38 100 ASP A C 1
ATOM 805 O O . ASP A 1 100 ? -8.389 -11.188 -7.455 1.00 91.38 100 ASP A O 1
ATOM 809 N N . LYS A 1 101 ? -6.411 -10.198 -7.936 1.00 90.50 101 LYS A N 1
ATOM 810 C CA . LYS A 1 101 ? -5.633 -10.840 -6.871 1.00 90.50 101 LYS A CA 1
ATOM 811 C C . LYS A 1 101 ? -5.725 -10.101 -5.536 1.00 90.50 101 LYS A C 1
ATOM 813 O O . LYS A 1 101 ? -5.618 -10.748 -4.498 1.00 90.50 101 LYS A O 1
ATOM 818 N N . SER A 1 102 ? -5.968 -8.793 -5.536 1.00 92.31 102 SER A N 1
ATOM 819 C CA . SER A 1 102 ? -6.142 -8.009 -4.311 1.00 92.31 102 SER A CA 1
ATOM 820 C C . SER A 1 102 ? -7.437 -8.384 -3.578 1.00 92.31 102 SER A C 1
ATOM 822 O O . SER A 1 102 ? -8.495 -8.569 -4.185 1.00 92.31 102 SER A O 1
ATOM 824 N N . LYS A 1 103 ? -7.366 -8.514 -2.247 1.00 91.44 103 LYS A N 1
ATOM 825 C CA . LYS A 1 103 ? -8.507 -8.868 -1.386 1.00 91.44 103 LYS A CA 1
ATOM 826 C C . LYS A 1 103 ? -8.557 -7.974 -0.155 1.00 91.44 103 LYS A C 1
ATOM 828 O O . LYS A 1 103 ? -7.526 -7.552 0.353 1.00 91.44 103 LYS A O 1
ATOM 833 N N . ILE A 1 104 ? -9.772 -7.740 0.340 1.00 91.94 104 ILE A N 1
ATOM 834 C CA . ILE A 1 104 ? -10.026 -6.979 1.566 1.00 91.94 104 ILE A CA 1
ATOM 835 C C . ILE A 1 104 ? -10.435 -7.946 2.668 1.00 91.94 104 ILE A C 1
ATOM 837 O O . ILE A 1 104 ? -11.337 -8.768 2.490 1.00 91.94 104 ILE A O 1
ATOM 841 N N . ILE A 1 105 ? -9.775 -7.829 3.818 1.00 90.88 105 ILE A N 1
ATOM 842 C CA . ILE A 1 105 ? -10.018 -8.653 5.000 1.00 90.88 105 ILE A CA 1
ATOM 843 C C . ILE A 1 105 ? -10.367 -7.718 6.156 1.00 90.88 105 ILE A C 1
ATOM 845 O O . ILE A 1 105 ? -9.649 -6.760 6.423 1.00 90.88 105 ILE A O 1
ATOM 849 N N . ARG A 1 106 ? -11.472 -7.998 6.857 1.00 88.81 106 ARG A N 1
ATOM 850 C CA . ARG A 1 106 ? -11.877 -7.255 8.058 1.00 88.81 106 ARG A CA 1
ATOM 851 C C . ARG A 1 106 ? -11.776 -8.142 9.290 1.00 88.81 106 ARG A C 1
ATOM 853 O O . ARG A 1 106 ? -12.401 -9.202 9.340 1.00 88.81 106 ARG A O 1
ATOM 860 N N . PHE A 1 107 ? -11.096 -7.641 10.314 1.00 88.06 107 PHE A N 1
ATOM 861 C CA . PHE A 1 107 ? -11.036 -8.260 11.633 1.00 88.06 107 PHE A CA 1
ATOM 862 C C . PHE A 1 107 ? -12.114 -7.663 12.548 1.00 88.06 107 PHE A C 1
ATOM 864 O O . PHE A 1 107 ? -12.174 -6.453 12.748 1.00 88.06 107 PHE A O 1
ATOM 871 N N . SER A 1 108 ? -13.007 -8.497 13.091 1.00 85.75 108 SER A N 1
ATOM 872 C CA . SER A 1 108 ? -14.050 -8.061 14.030 1.00 85.75 108 SER A CA 1
ATOM 873 C C . SER A 1 108 ? -14.485 -9.194 14.962 1.00 85.75 108 SER A C 1
ATOM 875 O O . SER A 1 108 ? -14.556 -10.349 14.550 1.00 85.75 108 SER A O 1
ATOM 877 N N . LYS A 1 109 ? -14.851 -8.870 16.215 1.00 84.88 109 LYS A N 1
ATOM 878 C CA . LYS A 1 109 ? -15.320 -9.865 17.210 1.00 84.88 109 LYS A CA 1
ATOM 879 C C . LYS A 1 109 ? -16.580 -10.621 16.771 1.00 84.88 109 LYS A C 1
ATOM 881 O O . LYS A 1 109 ? -16.810 -11.745 17.203 1.00 84.88 109 LYS A O 1
ATOM 886 N N . ARG A 1 110 ? -17.427 -9.996 15.947 1.00 84.94 110 ARG A N 1
ATOM 887 C CA . ARG A 1 110 ? -18.645 -10.599 15.387 1.00 84.94 110 ARG A CA 1
ATOM 888 C C . ARG A 1 110 ? -18.569 -10.615 13.870 1.00 84.94 110 ARG A C 1
ATOM 890 O O . ARG A 1 110 ? -18.063 -9.674 13.259 1.00 84.94 110 ARG A O 1
ATOM 897 N N . ARG A 1 111 ? -19.124 -11.665 13.266 1.00 76.25 111 ARG A N 1
ATOM 898 C CA . ARG A 1 111 ? -19.212 -11.817 11.813 1.00 76.25 111 ARG A CA 1
ATOM 899 C C . ARG A 1 111 ? -20.359 -10.950 11.291 1.00 76.25 111 ARG A C 1
ATOM 901 O O . ARG A 1 111 ? -21.521 -11.333 11.382 1.00 76.25 111 ARG A O 1
ATOM 908 N N . THR A 1 112 ? -20.052 -9.764 10.779 1.00 74.12 112 THR A N 1
ATOM 909 C CA . THR A 1 112 ? -21.036 -8.905 10.106 1.00 74.12 112 THR A CA 1
ATOM 910 C C . THR A 1 112 ? -20.997 -9.170 8.602 1.00 74.12 112 THR A C 1
ATOM 912 O O . THR A 1 112 ? -19.925 -9.273 8.012 1.00 74.12 112 THR A O 1
ATOM 915 N N . LYS A 1 113 ? -22.160 -9.331 7.963 1.00 70.31 113 LYS A N 1
ATOM 916 C CA . LYS A 1 113 ? -22.231 -9.708 6.538 1.00 70.31 113 LYS A CA 1
ATOM 917 C C . LYS A 1 113 ? -21.887 -8.562 5.582 1.00 70.31 113 LYS A C 1
ATOM 919 O O . LYS A 1 113 ? -21.473 -8.822 4.462 1.00 70.31 113 LYS A O 1
ATOM 924 N N . ASN A 1 114 ? -22.010 -7.317 6.037 1.00 79.69 114 ASN A N 1
ATOM 925 C CA . ASN A 1 114 ? -21.842 -6.146 5.184 1.00 79.69 114 ASN A CA 1
ATOM 926 C C . ASN A 1 114 ? -20.411 -5.625 5.314 1.00 79.69 114 ASN A C 1
ATOM 928 O O . ASN A 1 114 ? -20.028 -5.129 6.380 1.00 79.69 114 ASN A O 1
ATOM 932 N N . LEU A 1 115 ? -19.615 -5.782 4.259 1.00 79.81 115 LEU A N 1
ATOM 933 C CA . LEU A 1 115 ? -18.369 -5.040 4.090 1.00 79.81 115 LEU A CA 1
ATOM 934 C C . LEU A 1 115 ? -18.697 -3.699 3.410 1.00 79.81 115 LEU A C 1
ATOM 936 O O . LEU A 1 115 ? -19.579 -3.675 2.552 1.00 79.81 115 LEU A O 1
ATOM 940 N N . PRO A 1 116 ? -18.021 -2.599 3.774 1.00 85.81 116 PRO A N 1
ATOM 941 C CA . PRO A 1 116 ? -18.046 -1.386 2.967 1.00 85.81 116 PRO A CA 1
ATOM 942 C C . PRO A 1 116 ? -17.549 -1.688 1.551 1.00 85.81 116 PRO A C 1
ATOM 944 O O . PRO A 1 116 ? -16.711 -2.572 1.361 1.00 85.81 116 PRO A O 1
ATOM 947 N N . ASN A 1 117 ? -18.062 -0.949 0.572 1.00 88.44 117 ASN A N 1
ATOM 948 C CA . ASN A 1 117 ? -17.515 -0.986 -0.776 1.00 88.44 117 ASN A CA 1
ATOM 949 C C . ASN A 1 117 ? -16.258 -0.124 -0.813 1.00 88.44 117 ASN A C 1
ATOM 951 O O . ASN A 1 117 ? -16.266 0.997 -0.309 1.00 88.44 117 ASN A O 1
ATOM 955 N N . PHE A 1 118 ? -15.210 -0.657 -1.425 1.00 91.56 118 PHE A N 1
ATOM 956 C CA . PHE A 1 118 ? -13.945 0.034 -1.620 1.00 91.56 118 PHE A CA 1
ATOM 957 C C . PHE A 1 118 ? -13.663 0.134 -3.107 1.00 91.56 118 PHE A C 1
ATOM 959 O O . PHE A 1 118 ? -13.989 -0.783 -3.866 1.00 91.56 118 PHE A O 1
ATOM 966 N N . ILE A 1 119 ? -13.057 1.242 -3.506 1.00 90.38 119 ILE A N 1
ATOM 967 C CA . ILE A 1 119 ? -12.706 1.515 -4.895 1.00 90.38 119 ILE A CA 1
ATOM 968 C C . ILE A 1 119 ? -11.193 1.399 -5.023 1.00 90.38 119 ILE A C 1
ATOM 970 O O . ILE A 1 119 ? -10.445 1.973 -4.234 1.00 90.38 119 ILE A O 1
ATOM 974 N N . LEU A 1 120 ? -10.750 0.639 -6.020 1.00 86.31 120 LEU A N 1
ATOM 975 C CA . LEU A 1 120 ? -9.349 0.475 -6.377 1.00 86.31 120 LEU A CA 1
ATOM 976 C C . LEU A 1 120 ? -9.267 0.476 -7.902 1.00 86.31 120 LEU A C 1
ATOM 978 O O . LEU A 1 120 ? -9.910 -0.350 -8.541 1.00 86.31 120 LEU A O 1
ATOM 982 N N . ASN A 1 121 ? -8.465 1.380 -8.464 1.00 76.00 121 ASN A N 1
ATOM 983 C CA . ASN A 1 121 ? -8.345 1.638 -9.90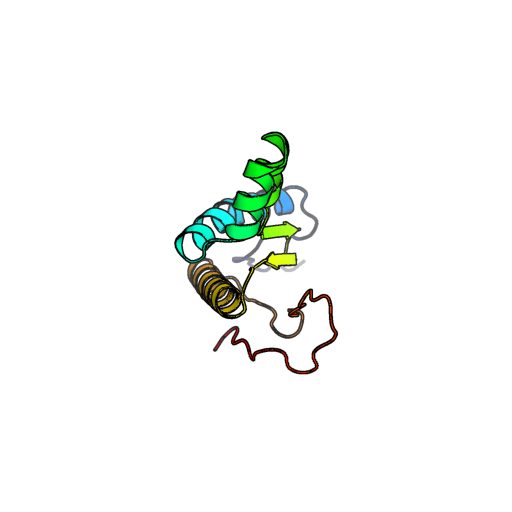7 1.00 76.00 121 ASN A CA 1
ATOM 984 C C . ASN A 1 121 ? -9.479 2.421 -10.598 1.00 76.00 121 ASN A C 1
ATOM 986 O O . ASN A 1 121 ? -9.399 2.583 -11.814 1.00 76.00 121 ASN A O 1
ATOM 990 N N . GLY A 1 122 ? -10.412 3.016 -9.847 1.00 57.59 122 GLY A N 1
ATOM 991 C CA . GLY A 1 122 ? -11.527 3.792 -10.411 1.00 57.59 122 GLY A CA 1
ATOM 992 C C . GLY A 1 122 ? -12.690 2.902 -10.808 1.00 57.59 122 GLY A C 1
ATOM 993 O O . GLY A 1 122 ? -12.624 2.301 -11.900 1.00 57.59 122 GLY A O 1
#

Organism: Meganyctiphanes norvegica (NCBI:txid48144)

pLDDT: mean 83.72, std 9.87, range [57.59, 94.88]

Nearest PDB structures (foldseek):
  4c2i-assembly1_B  TM=3.666E-01  e=6.906E+00  dengue virus type 1

Secondary structure (DSSP, 8-state):
-------SS--TT-TTHHHHHHHHTTTHHHHHHTT---SHHHHHHHHTTS-THHHHHHS-SEEEETTEEEE--SSHHHHHHHHHHHHHHHHHTT----TTT-------SS--S-PPP--S--

Mean predicted aligned error: 7.15 Å

InterPro domains:
  IPR000477 Reverse transcriptase domain [PF00078] (6-106)
  IPR000477 Reverse transcriptase domain [PS50878] (1-120)
  IPR043128 Reverse transcriptase/Diguanylate cyclase domain [G3DSA:3.30.70.270] (4-112)
  IPR043502 DNA/RNA polymerase superfamily [SSF56672] (9-105)

Foldseek 3Di:
DDDDDDPDADDPPDPCRVVVLCVLCVCVLVQLVVQAVQPVVVLVVCVVPHDPVVNVVSSVCWDDDRLDIHHDDPDPVRVQSSLVSVQVVCVVSVHDDDPVPDDDDDDDPDDDPDDDDHDHPD

Solvent-accessible surface area (backbone atoms only — not comparable to full-atom values): 8044 Å² total; per-residue (Å²): 136,85,85,77,91,80,92,73,87,69,58,86,90,44,88,59,33,64,57,54,51,52,63,72,52,64,57,50,66,64,59,37,55,77,62,31,78,47,46,53,67,62,45,56,54,43,65,76,74,48,69,74,76,57,56,69,63,51,75,52,32,59,45,79,56,87,94,48,71,47,82,52,51,85,43,74,70,48,41,45,39,44,40,52,36,50,50,52,49,26,63,74,72,71,52,81,83,60,66,90,78,56,82,90,84,85,89,66,100,62,94,68,91,77,72,84,89,79,72,76,93,120

Sequence (122 aa):
SHSFNCNIGVRQGDNLSPLLFSLFINDFKSFLANKYKGLSDITSLLRNNFDMELESYIELYVLLFADDTVILAESANELQLALDALQDYCRIWKLKINVDKSKIIRFSKRRTKNLPNFILNG

Radius of gyration: 17.62 Å; Cα contacts (8 Å, |Δi|>4): 83; chains: 1; bounding box: 43×28×59 Å